Protein AF-B7PYR3-F1 (afdb_monomer_lite)

Foldseek 3Di:
DDDDDPPDDPDDPPPPPPPPPPPPDDPPVPLVVCVVVVPCPPDPDPDPLVVLVVCCVSRVPVSVVVNVVVPDPPDCVVVVVVCVVVVNHD

Radius of gyration: 25.21 Å; chains: 1; bounding box: 66×36×68 Å

Sequence (90 aa):
DEPHAKKLKAEKPSGFEEWPQAEKHCPSNTELKRYVDSGYGCVDIGDLLEWWKSRAEKYPMLSQIIRRILRIPVTTASSERNFSCAGLVL

InterPro domains:
  IPR008906 HAT, C-terminal dimerisation domain [PF05699] (47-87)
  IPR012337 Ribonuclease H-like superfamily [SSF53098] (30-88)
  IPR052035 Zinc finger BED domain-containing [PTHR46481] (21-86)

Secondary structure (DSSP, 8-state):
----------PPPTT--------S--TTHHHHHHHHHTTGGG---S-HHHHHHHTTTTSHHHHHHHHHHHTS-S-THHHHHHHHHTT---

Structure (mmCIF, N/CA/C/O backbone):
data_AF-B7PYR3-F1
#
_entry.id   AF-B7PYR3-F1
#
loop_
_atom_site.group_PDB
_atom_site.id
_atom_site.type_symbol
_atom_site.label_atom_id
_atom_site.label_alt_id
_atom_site.label_comp_id
_atom_site.label_asym_id
_atom_site.label_entity_id
_atom_site.label_seq_id
_atom_site.pdbx_PDB_ins_code
_atom_site.Cartn_x
_atom_site.Cartn_y
_atom_site.Cartn_z
_atom_site.occupancy
_atom_site.B_iso_or_equiv
_atom_site.auth_seq_id
_atom_site.auth_comp_id
_atom_site.auth_asym_id
_atom_site.auth_atom_id
_atom_site.pdbx_PDB_model_num
ATOM 1 N N . ASP A 1 1 ? 54.276 0.870 44.950 1.00 43.00 1 ASP A N 1
ATOM 2 C CA . ASP A 1 1 ? 54.112 1.740 43.770 1.00 43.00 1 ASP A CA 1
ATOM 3 C C . ASP A 1 1 ? 53.237 1.063 42.734 1.00 43.00 1 ASP A C 1
ATOM 5 O O . ASP A 1 1 ? 53.674 0.118 42.094 1.00 43.00 1 ASP A O 1
ATOM 9 N N . GLU A 1 2 ? 51.988 1.505 42.611 1.00 38.69 2 GLU A N 1
ATOM 10 C CA . GLU A 1 2 ? 51.043 1.026 41.598 1.00 38.69 2 GLU A CA 1
ATOM 11 C C . GLU A 1 2 ? 50.566 2.251 40.798 1.00 38.69 2 GLU A C 1
ATOM 13 O O . GLU A 1 2 ? 49.966 3.168 41.381 1.00 38.69 2 GLU A O 1
ATOM 18 N N . PRO A 1 3 ? 50.888 2.364 39.496 1.00 48.50 3 PRO A N 1
ATOM 19 C CA . PRO A 1 3 ? 50.538 3.551 38.738 1.00 48.50 3 PRO A CA 1
ATOM 20 C C . PRO A 1 3 ? 49.041 3.532 38.438 1.00 48.50 3 PRO A C 1
ATOM 22 O O . PRO A 1 3 ? 48.527 2.686 37.709 1.00 48.50 3 PRO A O 1
ATOM 25 N N . HIS A 1 4 ? 48.342 4.503 39.020 1.00 38.53 4 HIS A N 1
ATOM 26 C CA . HIS A 1 4 ? 46.919 4.716 38.830 1.00 38.53 4 HIS A CA 1
ATOM 27 C C . HIS A 1 4 ? 46.635 4.991 37.351 1.00 38.53 4 HIS A C 1
ATOM 29 O O . HIS A 1 4 ? 46.966 6.057 36.822 1.00 38.53 4 HIS A O 1
ATOM 35 N N . ALA A 1 5 ? 45.999 4.025 36.690 1.00 55.62 5 ALA A N 1
ATOM 36 C CA . ALA A 1 5 ? 45.447 4.190 35.358 1.00 55.62 5 ALA A CA 1
ATOM 37 C C . ALA A 1 5 ? 44.407 5.319 35.394 1.00 55.62 5 ALA A C 1
ATOM 39 O O . ALA A 1 5 ? 43.292 5.170 35.901 1.00 55.62 5 ALA A O 1
ATOM 40 N N . LYS A 1 6 ? 44.793 6.488 34.879 1.00 56.59 6 LYS A N 1
ATOM 41 C CA . LYS A 1 6 ? 43.900 7.634 34.727 1.00 56.59 6 LYS A CA 1
ATOM 42 C C . LYS A 1 6 ? 42.830 7.250 33.708 1.00 56.59 6 LYS A C 1
ATOM 44 O O . LYS A 1 6 ? 43.120 7.103 32.524 1.00 56.59 6 LYS A O 1
ATOM 49 N N . LYS A 1 7 ? 41.590 7.074 34.170 1.00 55.78 7 LYS A N 1
ATOM 50 C CA . LYS A 1 7 ? 40.427 6.909 33.294 1.00 55.78 7 LYS A CA 1
ATOM 51 C C . LYS A 1 7 ? 40.262 8.190 32.475 1.00 55.78 7 LYS A C 1
ATOM 53 O O . LYS A 1 7 ? 39.810 9.206 32.999 1.00 55.78 7 LYS A O 1
ATOM 58 N N . LEU A 1 8 ? 40.650 8.138 31.204 1.00 55.22 8 LEU A N 1
ATOM 59 C CA . LEU A 1 8 ? 40.306 9.150 30.213 1.00 55.22 8 LEU A CA 1
ATOM 60 C C . LEU A 1 8 ? 38.783 9.136 30.068 1.00 55.22 8 LEU A C 1
ATOM 62 O O . LEU A 1 8 ? 38.197 8.154 29.613 1.00 55.22 8 LEU A O 1
ATOM 66 N N . LYS A 1 9 ? 38.133 10.202 30.537 1.00 53.75 9 LYS A N 1
ATOM 67 C CA . LYS A 1 9 ? 36.716 10.426 30.271 1.00 53.75 9 LYS A CA 1
ATOM 68 C C . LYS A 1 9 ? 36.599 10.692 28.774 1.00 53.75 9 LYS A C 1
ATOM 70 O O . LYS A 1 9 ? 37.219 11.624 28.278 1.00 53.75 9 LYS A O 1
ATOM 75 N N . ALA A 1 10 ? 35.850 9.854 28.066 1.00 61.66 10 ALA A N 1
ATOM 76 C CA . ALA A 1 10 ? 35.476 10.131 26.691 1.00 61.66 10 ALA A CA 1
ATOM 77 C C . ALA A 1 10 ? 34.588 11.384 26.699 1.00 61.66 10 ALA A C 1
ATOM 79 O O . ALA A 1 10 ? 33.430 11.329 27.116 1.00 61.66 10 ALA A O 1
ATOM 80 N N . GLU A 1 11 ? 35.156 12.529 26.330 1.00 60.09 11 GLU A N 1
ATOM 81 C CA . GLU A 1 11 ? 34.387 13.744 26.099 1.00 60.09 11 GLU A CA 1
ATOM 82 C C . GLU A 1 11 ? 33.504 13.523 24.871 1.00 60.09 11 GLU A C 1
ATOM 84 O O . GLU A 1 11 ? 33.974 13.180 23.785 1.00 60.09 11 GLU A O 1
ATOM 89 N N . LYS A 1 12 ? 32.193 13.676 25.068 1.00 57.44 12 LYS A N 1
ATOM 90 C CA . LYS A 1 12 ? 31.209 13.668 23.986 1.00 57.44 12 LYS A CA 1
ATOM 91 C C . LYS A 1 12 ? 31.570 14.843 23.061 1.00 57.44 12 LYS A C 1
ATOM 93 O O . LYS A 1 12 ? 31.672 15.961 23.568 1.00 57.44 12 LYS A O 1
ATOM 98 N N . PRO A 1 13 ? 31.813 14.630 21.753 1.00 58.12 13 PRO A N 1
ATOM 99 C CA . PRO A 1 13 ? 32.213 15.713 20.865 1.00 58.12 13 PRO A CA 1
ATOM 100 C C . PRO A 1 13 ? 31.141 16.806 20.885 1.00 58.12 13 PRO A C 1
ATOM 102 O O . PRO A 1 13 ? 29.976 16.561 20.580 1.00 58.12 13 PRO A O 1
ATOM 105 N N . SER A 1 14 ? 31.574 18.008 21.263 1.00 55.50 14 SER A N 1
ATOM 106 C CA . SER A 1 14 ? 30.774 19.216 21.525 1.00 55.50 14 SER A CA 1
ATOM 107 C C . SER A 1 14 ? 30.011 19.763 20.294 1.00 55.50 14 SER A C 1
ATOM 109 O O . SER A 1 14 ? 29.281 20.741 20.391 1.00 55.50 14 SER A O 1
ATOM 111 N N . GLY A 1 15 ? 30.094 19.087 19.144 1.00 57.47 15 GLY A N 1
ATOM 112 C CA . GLY A 1 15 ? 29.485 19.516 17.881 1.00 57.47 15 GLY A CA 1
ATOM 113 C C . GLY A 1 15 ? 28.581 18.492 17.197 1.00 57.47 15 GLY A C 1
ATOM 114 O O . GLY A 1 15 ? 28.282 18.673 16.022 1.00 57.47 15 GLY A O 1
ATOM 115 N N . PHE A 1 16 ? 28.163 17.409 17.864 1.00 56.84 16 PHE A N 1
ATOM 116 C CA . PHE A 1 16 ? 27.079 16.587 17.317 1.00 56.84 16 PHE A CA 1
ATOM 117 C C . PHE A 1 16 ? 25.755 17.164 17.804 1.00 56.84 16 PHE A C 1
ATOM 119 O O . PHE A 1 16 ? 25.303 16.858 18.906 1.00 56.84 16 PHE A O 1
ATOM 126 N N . GLU A 1 17 ? 25.205 18.063 16.992 1.00 65.94 17 GLU A N 1
ATOM 127 C CA . GLU A 1 17 ? 23.878 18.641 17.153 1.00 65.94 17 GLU A CA 1
ATOM 128 C C . GLU A 1 17 ? 22.898 17.497 17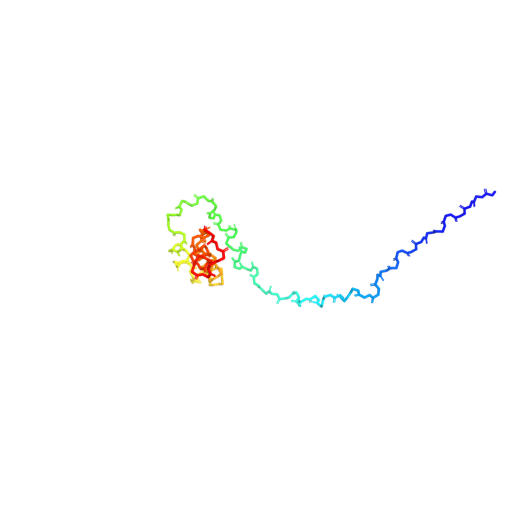.423 1.00 65.94 17 GLU A C 1
ATOM 130 O O . GLU A 1 17 ? 22.683 16.615 16.587 1.00 65.94 1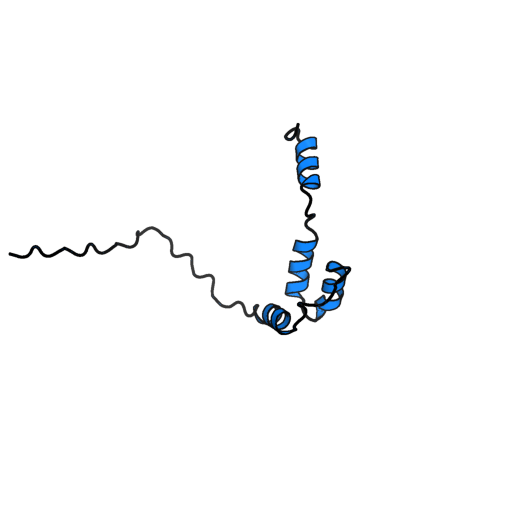7 GLU A O 1
ATOM 135 N N . GLU A 1 18 ? 22.414 17.435 18.664 1.00 64.38 18 GLU A N 1
ATOM 136 C CA . GLU A 1 18 ? 21.471 16.420 19.099 1.00 64.38 18 GLU A CA 1
ATOM 137 C C . GLU A 1 18 ? 20.208 16.668 18.293 1.00 64.38 18 GLU A C 1
ATOM 139 O O . GLU A 1 18 ? 19.464 17.602 18.587 1.00 64.38 18 GLU A O 1
ATOM 144 N N . TRP A 1 19 ? 20.051 15.904 17.204 1.00 65.81 19 TRP A N 1
ATOM 145 C CA . TRP A 1 19 ? 18.924 16.024 16.291 1.00 65.81 19 TRP A CA 1
ATOM 146 C C . TRP A 1 19 ? 17.674 16.160 17.152 1.00 65.81 19 TRP A C 1
ATOM 148 O O . TRP A 1 19 ? 17.425 15.230 17.935 1.00 65.81 19 TRP A O 1
ATOM 158 N N . PRO A 1 20 ? 16.948 17.299 17.098 1.00 58.44 20 PRO A N 1
ATOM 159 C CA . PRO A 1 20 ? 15.813 17.518 17.974 1.00 58.44 20 PRO A CA 1
ATOM 160 C C . PRO A 1 20 ? 14.940 16.300 17.779 1.00 58.44 20 PRO A C 1
ATOM 162 O O . PRO A 1 20 ? 14.588 15.982 16.640 1.00 58.44 20 PRO A O 1
ATOM 165 N N . GLN A 1 21 ? 14.749 15.527 18.850 1.00 58.72 21 GLN A N 1
ATOM 166 C CA . GLN A 1 21 ? 14.001 14.285 18.783 1.00 58.72 21 GLN A CA 1
ATOM 167 C C . GLN A 1 21 ? 12.632 14.685 18.266 1.00 58.72 21 GLN A C 1
ATOM 169 O O . GLN A 1 21 ? 11.838 15.219 19.037 1.00 58.72 21 GLN A O 1
ATOM 174 N N . ALA A 1 22 ? 12.422 14.521 16.952 1.00 60.06 22 ALA A N 1
ATOM 175 C CA . ALA A 1 22 ? 11.219 14.956 16.274 1.00 60.06 22 ALA A CA 1
ATOM 176 C C . ALA A 1 22 ? 10.087 14.398 17.112 1.00 60.06 22 ALA A C 1
ATOM 178 O O . ALA A 1 22 ? 10.082 13.190 17.376 1.00 60.06 22 ALA A O 1
ATOM 179 N N . GLU A 1 23 ? 9.292 15.312 17.667 1.00 56.03 23 GLU A N 1
ATOM 180 C CA . GLU A 1 23 ? 8.465 15.044 18.829 1.00 56.03 23 GLU A CA 1
ATOM 181 C C . GLU A 1 23 ? 7.792 13.687 18.659 1.00 56.03 23 GLU A C 1
ATOM 183 O O . GLU A 1 23 ? 7.112 13.430 17.661 1.00 56.03 23 GLU A O 1
ATOM 188 N N . LYS A 1 24 ? 8.088 12.768 19.586 1.00 61.72 24 LYS A N 1
ATOM 189 C CA . LYS A 1 24 ? 7.662 11.363 19.543 1.00 61.72 24 LYS A CA 1
ATOM 190 C C . LYS A 1 24 ? 6.169 11.232 19.834 1.00 61.72 24 LYS A C 1
ATOM 192 O O . LYS A 1 24 ? 5.755 10.485 20.716 1.00 61.72 24 LYS A O 1
ATOM 197 N N . HIS A 1 25 ? 5.349 11.932 19.071 1.00 56.47 25 HIS A N 1
ATOM 198 C CA . HIS A 1 25 ? 3.917 11.773 19.092 1.00 56.47 25 HIS A CA 1
ATOM 199 C C . HIS A 1 25 ? 3.373 11.728 17.669 1.00 56.47 25 HIS A C 1
ATOM 201 O O . HIS A 1 25 ? 2.736 12.651 17.171 1.00 56.47 25 HIS A O 1
ATOM 207 N N . CYS A 1 26 ? 3.596 10.587 17.019 1.00 49.78 26 CYS A N 1
ATOM 208 C CA . CYS A 1 26 ? 2.723 10.169 15.941 1.00 49.78 26 CYS A CA 1
ATOM 209 C C . CYS A 1 26 ? 1.742 9.140 16.521 1.00 49.78 26 CYS A C 1
ATOM 211 O O . CYS A 1 26 ? 2.181 8.046 16.885 1.00 49.78 26 CYS A O 1
ATOM 213 N N . PRO A 1 27 ? 0.424 9.402 16.568 1.00 52.75 27 PRO A N 1
ATOM 214 C CA . PRO A 1 27 ? -0.558 8.348 16.831 1.00 52.75 27 PRO A CA 1
ATOM 215 C C . PRO A 1 27 ? -0.628 7.303 15.689 1.00 52.75 27 PRO A C 1
ATOM 217 O O . PRO A 1 27 ? -1.532 6.474 15.655 1.00 52.75 27 PRO A O 1
ATOM 220 N N . SER A 1 28 ? 0.309 7.305 14.730 1.00 55.88 28 SER A N 1
ATOM 221 C CA . SER A 1 28 ? 0.179 6.605 13.446 1.00 55.88 28 SER A CA 1
ATOM 222 C C . SER A 1 28 ? 0.483 5.107 13.455 1.00 55.88 28 SER A C 1
ATOM 224 O O . SER A 1 28 ? 0.324 4.457 12.424 1.00 55.88 28 SER A O 1
ATOM 226 N N . ASN A 1 29 ? 0.846 4.504 14.590 1.00 61.06 29 ASN A N 1
ATOM 227 C CA . ASN A 1 29 ? 1.091 3.059 14.629 1.00 61.06 29 ASN A CA 1
ATOM 228 C C . ASN A 1 29 ? -0.185 2.208 14.734 1.00 61.06 29 ASN A C 1
ATOM 230 O O . ASN A 1 29 ? -0.099 0.988 14.628 1.00 61.06 29 ASN A O 1
ATOM 234 N N . THR A 1 30 ? -1.375 2.792 14.914 1.00 79.12 30 THR A N 1
ATOM 235 C CA . THR A 1 30 ? -2.610 1.999 15.067 1.00 79.12 30 THR A CA 1
ATOM 236 C C . THR A 1 30 ? -2.978 1.247 13.791 1.00 79.12 30 THR A C 1
ATOM 238 O O . THR A 1 30 ? -3.425 0.104 13.848 1.00 79.12 30 THR A O 1
ATOM 241 N N . GLU A 1 31 ? -2.800 1.875 12.631 1.00 87.81 31 GLU A N 1
ATOM 242 C CA . GLU A 1 31 ? -3.192 1.302 11.345 1.00 87.81 31 GLU A CA 1
ATOM 243 C C . GLU A 1 31 ? -2.248 0.171 10.916 1.00 87.81 31 GLU A C 1
ATOM 245 O O . GLU A 1 31 ? -2.703 -0.933 10.609 1.00 87.81 31 GLU A O 1
ATOM 250 N N . LEU A 1 32 ? -0.936 0.423 10.992 1.00 87.88 32 LEU A N 1
ATOM 251 C CA . LEU A 1 32 ? 0.101 -0.566 10.706 1.00 87.88 32 LEU A CA 1
ATOM 252 C C . LEU A 1 32 ? 0.028 -1.748 11.675 1.00 87.88 32 LEU A C 1
ATOM 254 O O . LEU A 1 32 ? 0.048 -2.895 11.239 1.00 87.88 32 LEU A O 1
ATOM 258 N N . LYS A 1 33 ? -0.131 -1.488 12.978 1.00 88.44 33 LYS A N 1
ATOM 259 C CA . LYS A 1 33 ? -0.276 -2.552 13.977 1.00 88.44 33 LYS A CA 1
ATOM 260 C C . LYS A 1 33 ? -1.502 -3.420 13.696 1.00 88.44 33 LYS A C 1
ATOM 262 O O . LYS A 1 33 ? -1.387 -4.634 13.638 1.00 88.44 33 LYS A O 1
ATOM 267 N N . ARG A 1 34 ? -2.651 -2.808 13.392 1.00 88.94 34 ARG A N 1
ATOM 268 C CA . ARG A 1 34 ? -3.876 -3.534 13.013 1.00 88.94 34 ARG A CA 1
ATOM 269 C C . ARG A 1 34 ? -3.705 -4.353 11.731 1.00 88.94 34 ARG A C 1
ATOM 271 O O . ARG A 1 34 ? -4.376 -5.366 11.568 1.00 88.94 34 ARG A O 1
ATOM 278 N N . TYR A 1 35 ? -2.87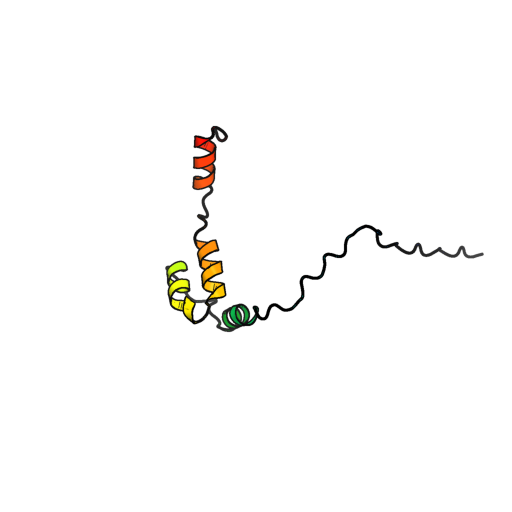3 -3.904 10.794 1.00 89.00 35 TYR A N 1
ATOM 279 C CA . TYR A 1 35 ? -2.532 -4.681 9.604 1.00 89.00 35 TYR A CA 1
ATOM 280 C C . TYR A 1 35 ? -1.659 -5.893 9.958 1.00 89.00 35 TYR A C 1
ATOM 282 O O . TYR A 1 35 ? -1.972 -7.008 9.552 1.00 89.00 35 TYR A O 1
ATOM 290 N N . VAL A 1 36 ? -0.617 -5.705 10.766 1.00 88.25 36 VAL A N 1
ATOM 291 C CA . VAL A 1 36 ? 0.252 -6.804 11.216 1.00 88.25 36 VAL A CA 1
ATOM 292 C C . VAL A 1 36 ? -0.547 -7.844 12.013 1.00 88.25 36 VAL A C 1
ATOM 294 O O . VAL A 1 36 ? -0.471 -9.033 11.718 1.00 88.25 36 VAL A O 1
ATOM 297 N N . ASP A 1 37 ? -1.403 -7.392 12.930 1.00 89.00 37 ASP A N 1
ATOM 298 C CA . ASP A 1 37 ? -2.215 -8.257 13.795 1.00 89.00 37 ASP A CA 1
ATOM 299 C C . ASP A 1 37 ? -3.347 -8.981 13.040 1.00 89.00 37 ASP A C 1
ATOM 301 O O . ASP A 1 37 ? -3.914 -9.951 13.536 1.00 89.00 37 ASP A O 1
ATOM 305 N N . SER A 1 38 ? -3.705 -8.531 11.833 1.00 85.69 38 SER A N 1
ATOM 306 C CA . SER A 1 38 ? -4.827 -9.100 11.069 1.00 85.69 38 SER A CA 1
ATOM 307 C C . SER A 1 38 ? -4.525 -10.412 10.338 1.00 85.69 38 SER A C 1
ATOM 309 O O . SER A 1 38 ? -5.440 -11.007 9.772 1.00 85.69 38 SER A O 1
ATOM 311 N N . GLY A 1 39 ? -3.270 -10.875 10.346 1.00 80.88 39 GLY A N 1
ATOM 312 C CA . GLY A 1 39 ? -2.919 -12.216 9.870 1.00 80.88 39 GLY A CA 1
ATOM 313 C C . GLY A 1 39 ? -2.964 -12.414 8.350 1.00 80.88 39 GLY A C 1
ATOM 314 O O . GLY A 1 39 ? -3.027 -13.551 7.895 1.00 80.88 39 GLY A O 1
ATOM 315 N N . TYR A 1 40 ? -2.886 -11.351 7.537 1.00 81.50 40 TYR A N 1
ATOM 316 C CA . TYR A 1 40 ? -2.900 -11.458 6.063 1.00 81.50 40 TYR A CA 1
ATOM 317 C C . TYR A 1 40 ? -1.652 -12.124 5.440 1.00 81.50 40 TYR A C 1
ATOM 319 O O . TYR A 1 40 ? -1.509 -12.115 4.221 1.00 81.50 40 TYR A O 1
ATOM 327 N N . GLY A 1 41 ? -0.752 -12.710 6.237 1.00 70.00 41 GLY A N 1
ATOM 328 C CA . GLY A 1 41 ? 0.527 -13.259 5.774 1.00 70.00 41 GLY A CA 1
ATOM 329 C C . GLY A 1 41 ? 0.439 -14.471 4.837 1.00 70.00 41 GLY A C 1
ATOM 330 O O . GLY A 1 41 ? 1.453 -14.820 4.246 1.00 70.00 41 GLY A O 1
ATOM 331 N N . CYS A 1 42 ? -0.731 -15.105 4.681 1.00 63.72 42 CYS A N 1
ATOM 332 C CA . CYS A 1 42 ? -0.911 -16.273 3.804 1.00 63.72 42 CYS A CA 1
ATOM 333 C C . CYS A 1 42 ? -1.919 -16.077 2.660 1.00 63.72 42 CYS A C 1
ATOM 335 O O . CYS A 1 42 ? -2.281 -17.048 1.999 1.00 63.72 42 CYS A O 1
ATOM 337 N N . VAL A 1 43 ? -2.408 -14.854 2.429 1.00 75.81 43 VAL A N 1
ATOM 338 C CA . VAL A 1 43 ? -3.383 -14.622 1.356 1.00 75.81 43 VAL A CA 1
ATOM 339 C C . VAL A 1 43 ? -2.653 -14.613 0.017 1.00 75.81 43 VAL A C 1
ATOM 341 O O . VAL A 1 43 ? -1.751 -13.802 -0.183 1.00 75.81 43 VAL A O 1
ATOM 344 N N . ASP A 1 44 ? -3.066 -15.486 -0.902 1.00 78.81 44 ASP A N 1
ATOM 345 C CA . ASP A 1 44 ? -2.668 -15.383 -2.304 1.00 78.81 44 ASP A CA 1
ATOM 346 C C . ASP A 1 44 ? -3.372 -14.164 -2.919 1.00 78.81 44 ASP A C 1
ATOM 348 O O . ASP A 1 44 ? -4.595 -14.140 -3.089 1.00 78.81 44 ASP A O 1
ATOM 352 N N . ILE A 1 45 ? -2.609 -13.092 -3.134 1.00 81.50 45 ILE A N 1
ATOM 353 C CA . ILE A 1 45 ? -3.116 -11.823 -3.651 1.00 81.50 45 ILE A CA 1
ATOM 354 C C . ILE A 1 45 ? -2.656 -11.694 -5.101 1.00 81.50 45 ILE A C 1
ATOM 356 O O . ILE A 1 45 ? -1.517 -11.314 -5.357 1.00 81.50 45 ILE A O 1
ATOM 360 N N . GLY A 1 46 ? -3.562 -11.967 -6.042 1.00 83.25 46 GLY A N 1
ATOM 361 C CA . GLY A 1 46 ? -3.270 -11.856 -7.474 1.00 83.25 46 GLY A CA 1
ATOM 362 C C . GLY A 1 46 ? -2.923 -10.429 -7.915 1.00 83.25 46 GLY A C 1
ATOM 363 O O . GLY A 1 46 ? -1.903 -10.216 -8.563 1.00 83.25 46 GLY A O 1
ATOM 364 N N . ASP A 1 47 ? -3.735 -9.438 -7.527 1.00 87.31 47 ASP A N 1
ATOM 365 C CA . ASP A 1 47 ? -3.446 -8.017 -7.764 1.00 87.31 47 ASP A CA 1
ATOM 366 C C . ASP A 1 47 ? -3.352 -7.264 -6.434 1.00 87.31 47 ASP A C 1
ATOM 368 O O . ASP A 1 47 ? -4.352 -6.917 -5.795 1.00 87.31 47 ASP A O 1
ATOM 372 N N . LEU A 1 48 ? -2.113 -7.012 -6.011 1.00 87.25 48 LEU A N 1
ATOM 373 C CA . LEU A 1 48 ? -1.821 -6.324 -4.759 1.00 87.25 48 LEU A CA 1
ATOM 374 C C . LEU A 1 48 ? -2.328 -4.875 -4.765 1.00 87.25 48 LEU A C 1
ATOM 376 O O . LEU A 1 48 ? -2.754 -4.371 -3.725 1.00 87.25 48 LEU A O 1
ATOM 380 N N . LEU A 1 49 ? -2.333 -4.197 -5.915 1.00 88.00 49 LEU A N 1
ATOM 381 C CA . LEU A 1 49 ? -2.794 -2.815 -6.002 1.00 88.00 49 LEU A CA 1
ATOM 382 C C . LEU A 1 49 ? -4.315 -2.734 -5.832 1.00 88.00 49 LEU A C 1
ATOM 384 O O . LEU A 1 49 ? -4.791 -1.894 -5.066 1.00 88.00 49 LEU A O 1
ATOM 388 N N . GLU A 1 50 ? -5.068 -3.611 -6.495 1.00 89.31 50 GLU A N 1
ATOM 389 C CA . GLU A 1 50 ? -6.524 -3.714 -6.323 1.00 89.31 50 GLU A CA 1
ATOM 390 C C . GLU A 1 50 ? -6.900 -4.155 -4.904 1.00 89.31 50 GLU A C 1
ATOM 392 O O . GLU A 1 50 ? -7.830 -3.620 -4.288 1.00 89.31 50 GLU A O 1
ATOM 397 N N . TRP A 1 51 ? -6.107 -5.046 -4.312 1.00 89.88 51 TRP A N 1
ATOM 398 C CA . TRP A 1 51 ? -6.293 -5.457 -2.927 1.00 89.88 51 TRP A CA 1
ATOM 399 C C . TRP A 1 51 ? -6.164 -4.281 -1.950 1.00 89.88 51 TRP A C 1
ATOM 401 O O . TRP A 1 51 ? -7.040 -4.075 -1.108 1.00 89.88 51 TRP A O 1
ATOM 411 N N . TRP A 1 52 ? -5.140 -3.433 -2.101 1.00 90.94 52 TRP A N 1
ATOM 412 C CA . TRP A 1 52 ? -5.008 -2.204 -1.306 1.00 90.94 52 TRP A CA 1
ATOM 413 C C . TRP A 1 52 ? -6.032 -1.126 -1.684 1.00 90.94 52 TRP A C 1
ATOM 415 O O . TRP A 1 52 ? -6.339 -0.253 -0.871 1.00 90.94 52 TRP A O 1
ATOM 425 N N . LYS A 1 53 ? -6.614 -1.161 -2.890 1.00 89.19 53 LYS A N 1
ATOM 426 C CA . LYS A 1 53 ? -7.730 -0.271 -3.246 1.00 89.19 53 LYS A CA 1
ATOM 427 C C . LYS A 1 53 ? -8.995 -0.595 -2.466 1.00 89.19 53 LYS A C 1
ATOM 429 O O . LYS A 1 53 ? -9.553 0.321 -1.867 1.00 89.19 53 LYS A O 1
ATOM 434 N N . SER A 1 54 ? -9.379 -1.869 -2.400 1.00 90.88 54 SER A N 1
ATOM 435 C CA . SER A 1 54 ? -10.573 -2.314 -1.660 1.00 90.88 54 SER A CA 1
ATOM 436 C C . SER A 1 54 ? -10.489 -2.082 -0.144 1.00 90.88 54 SER A C 1
ATOM 438 O O . SER A 1 54 ? -11.497 -2.118 0.554 1.00 90.88 54 SER A O 1
ATOM 440 N N . ARG A 1 55 ? -9.289 -1.814 0.381 1.00 90.56 55 ARG A N 1
ATOM 441 C CA . ARG A 1 55 ? -9.015 -1.671 1.818 1.00 90.56 55 ARG A CA 1
ATOM 442 C C . ARG A 1 55 ? -8.673 -0.251 2.253 1.00 90.56 55 ARG A C 1
ATOM 444 O O . ARG A 1 55 ? -8.316 -0.044 3.411 1.00 90.56 55 ARG A O 1
ATOM 451 N N . ALA A 1 56 ? -8.835 0.720 1.360 1.00 89.75 56 ALA A N 1
ATOM 452 C CA . ALA A 1 56 ? -8.527 2.119 1.631 1.00 89.75 56 ALA A CA 1
ATOM 453 C C . ALA A 1 56 ? -9.399 2.746 2.726 1.00 89.75 56 ALA A C 1
ATOM 455 O O . ALA A 1 56 ? -8.924 3.626 3.429 1.00 89.75 56 ALA A O 1
ATOM 456 N N . GLU A 1 57 ? -10.634 2.277 2.922 1.00 89.50 57 GLU A N 1
ATOM 457 C CA . GLU A 1 57 ? -11.467 2.741 4.041 1.00 89.50 57 GLU A CA 1
ATOM 458 C C . GLU A 1 57 ? -10.949 2.239 5.395 1.00 89.50 57 GLU A C 1
ATOM 460 O O . GLU A 1 57 ? -10.944 2.975 6.378 1.00 89.50 57 GLU A O 1
ATOM 465 N N . LYS A 1 58 ? -10.478 0.986 5.449 1.00 89.19 58 LYS A N 1
ATOM 466 C CA . LYS A 1 58 ? -9.964 0.360 6.678 1.00 89.19 58 LYS A CA 1
ATOM 467 C C . LYS A 1 58 ? -8.539 0.800 7.006 1.00 89.19 58 LYS A C 1
ATOM 469 O O . LYS A 1 58 ? -8.168 0.871 8.178 1.00 89.19 58 LYS A O 1
ATOM 474 N N . TYR A 1 59 ? -7.751 1.046 5.966 1.00 90.19 59 TYR A N 1
ATOM 475 C CA . TYR A 1 59 ? -6.345 1.403 6.045 1.00 90.19 59 TYR A CA 1
ATOM 476 C C . TYR A 1 59 ? -6.039 2.603 5.118 1.00 90.19 59 TYR A C 1
ATOM 478 O O . TYR A 1 59 ? -5.399 2.421 4.075 1.00 90.19 59 TYR A O 1
ATOM 486 N N . PRO A 1 60 ? -6.509 3.824 5.435 1.00 89.38 60 PRO A N 1
ATOM 487 C CA . PRO A 1 60 ? -6.358 4.988 4.560 1.00 89.38 60 PRO A CA 1
ATOM 488 C C . PRO A 1 60 ? -4.902 5.425 4.359 1.00 89.38 60 PRO A C 1
ATOM 490 O O . PRO A 1 60 ? -4.492 5.669 3.219 1.00 89.38 60 PRO A O 1
ATOM 493 N N . MET A 1 61 ? -4.096 5.484 5.424 1.00 89.44 61 MET A N 1
ATOM 494 C CA . MET A 1 61 ? -2.702 5.933 5.331 1.00 89.44 61 MET A CA 1
ATOM 495 C C . MET A 1 61 ? -1.820 4.885 4.654 1.00 89.44 61 MET A C 1
ATOM 497 O O . MET A 1 61 ? -1.040 5.192 3.750 1.00 89.44 61 MET A O 1
ATOM 501 N N . LEU A 1 62 ? -1.964 3.627 5.061 1.00 90.12 62 LEU A N 1
ATOM 502 C CA . LEU A 1 62 ? -1.166 2.516 4.568 1.00 90.12 62 LEU A CA 1
ATOM 503 C C . LEU A 1 62 ? -1.481 2.246 3.098 1.00 90.12 62 LEU A C 1
ATOM 505 O O . LEU A 1 62 ? -0.558 2.104 2.301 1.00 90.12 62 LEU A O 1
ATOM 509 N N . SER A 1 63 ? -2.755 2.307 2.695 1.00 90.62 63 SER A N 1
ATOM 510 C CA . SER A 1 63 ? -3.130 2.185 1.280 1.00 90.62 63 SER A CA 1
ATOM 511 C C . SER A 1 63 ? -2.507 3.289 0.425 1.00 90.62 63 SER A C 1
ATOM 513 O O . SER A 1 63 ? -2.076 3.026 -0.697 1.00 90.62 63 SER A O 1
ATOM 515 N N . GLN A 1 64 ? -2.416 4.525 0.925 1.00 89.94 64 GLN A N 1
ATOM 516 C CA . GLN A 1 64 ? -1.797 5.624 0.182 1.00 89.94 64 GLN A CA 1
ATOM 517 C C . GLN A 1 64 ? -0.285 5.425 0.005 1.00 89.94 64 GLN A C 1
ATOM 519 O O . GLN A 1 64 ? 0.234 5.633 -1.095 1.00 89.94 64 GLN A O 1
ATOM 524 N N . ILE A 1 65 ? 0.413 5.002 1.062 1.00 90.00 65 ILE A N 1
ATOM 525 C CA . ILE A 1 65 ? 1.854 4.720 1.030 1.00 90.00 65 ILE A CA 1
ATOM 526 C C . ILE A 1 65 ? 2.140 3.540 0.100 1.00 90.00 65 ILE A C 1
ATOM 528 O O . ILE A 1 65 ? 2.960 3.652 -0.810 1.00 90.00 65 ILE A O 1
ATOM 532 N N . ILE A 1 66 ? 1.414 2.435 0.269 1.00 90.19 66 ILE A N 1
ATOM 533 C CA . ILE A 1 66 ? 1.607 1.227 -0.530 1.00 90.19 66 ILE A CA 1
ATOM 534 C C . ILE A 1 66 ? 1.332 1.504 -2.010 1.00 90.19 66 ILE A C 1
ATOM 536 O O . ILE A 1 66 ? 2.132 1.119 -2.854 1.00 90.19 66 ILE A O 1
ATOM 540 N N . ARG A 1 67 ? 0.275 2.254 -2.355 1.00 89.81 67 ARG A N 1
ATOM 541 C CA . ARG A 1 67 ? 0.023 2.664 -3.750 1.00 89.81 67 ARG A CA 1
ATOM 542 C C . ARG A 1 67 ? 1.192 3.436 -4.359 1.00 89.81 67 ARG A C 1
ATOM 544 O O . ARG A 1 67 ? 1.438 3.294 -5.551 1.00 89.81 67 ARG A O 1
ATOM 551 N N . ARG A 1 68 ? 1.885 4.277 -3.585 1.00 87.94 68 ARG A N 1
ATOM 552 C CA . ARG A 1 68 ? 3.070 5.002 -4.075 1.00 87.94 68 ARG A CA 1
ATOM 553 C C . ARG A 1 68 ? 4.230 4.049 -4.330 1.00 87.94 68 ARG A C 1
ATOM 555 O O . ARG A 1 68 ? 4.863 4.170 -5.367 1.00 87.94 68 ARG A O 1
ATOM 562 N N . ILE A 1 69 ? 4.454 3.095 -3.430 1.00 87.56 69 ILE A N 1
ATOM 563 C CA . ILE A 1 69 ? 5.522 2.094 -3.551 1.00 87.56 69 ILE A CA 1
ATOM 564 C C . ILE A 1 69 ? 5.261 1.155 -4.736 1.00 87.56 69 ILE A C 1
ATOM 566 O O . ILE A 1 69 ? 6.132 0.985 -5.578 1.00 87.56 69 ILE A O 1
ATOM 570 N N . LEU A 1 70 ? 4.048 0.609 -4.859 1.00 85.00 70 LEU A N 1
ATOM 571 C CA . LEU A 1 70 ? 3.679 -0.330 -5.929 1.00 85.00 70 LEU A CA 1
ATOM 572 C C . LEU A 1 70 ? 3.653 0.302 -7.324 1.00 85.00 70 LEU A C 1
ATOM 574 O O . LEU A 1 70 ? 3.715 -0.406 -8.322 1.00 85.00 70 LEU A O 1
ATOM 578 N N . ARG A 1 71 ? 3.542 1.631 -7.410 1.00 81.00 71 ARG A N 1
ATOM 579 C CA . ARG A 1 71 ? 3.619 2.362 -8.681 1.00 81.00 71 ARG A CA 1
ATOM 580 C C . ARG A 1 71 ? 5.042 2.525 -9.197 1.00 81.00 71 ARG A C 1
ATOM 582 O O . ARG A 1 71 ? 5.202 2.925 -10.347 1.00 81.00 71 ARG A O 1
ATOM 589 N N . ILE A 1 72 ? 6.053 2.255 -8.374 1.00 80.12 72 ILE A N 1
ATOM 590 C CA . ILE A 1 72 ? 7.445 2.295 -8.803 1.00 80.12 72 ILE A CA 1
ATOM 591 C C . ILE A 1 72 ? 7.700 1.012 -9.603 1.00 80.12 72 ILE A C 1
ATOM 593 O O . ILE A 1 72 ? 7.633 -0.077 -9.029 1.00 80.12 72 ILE A O 1
ATOM 597 N N . PRO A 1 73 ? 7.962 1.098 -10.919 1.00 67.81 73 PRO A N 1
ATOM 598 C CA . PRO A 1 73 ? 8.327 -0.081 -11.685 1.00 67.81 73 PRO A CA 1
ATOM 599 C C . PRO A 1 73 ? 9.635 -0.653 -11.129 1.00 67.81 73 PRO A C 1
ATOM 601 O O . PRO A 1 73 ? 10.595 0.082 -10.912 1.00 67.81 73 PRO A O 1
ATOM 604 N N . VAL A 1 74 ? 9.684 -1.972 -10.927 1.00 66.88 74 VAL A N 1
ATOM 605 C CA . VAL A 1 74 ? 10.893 -2.682 -10.460 1.00 66.88 74 VAL A CA 1
ATOM 606 C C . VAL A 1 74 ? 12.033 -2.575 -11.486 1.00 66.88 74 VAL A C 1
ATOM 608 O O . VAL A 1 74 ? 13.203 -2.731 -11.153 1.00 66.88 74 VAL A O 1
ATOM 611 N N . THR A 1 75 ? 11.704 -2.284 -12.745 1.00 61.88 75 THR A N 1
ATOM 612 C CA . THR A 1 75 ? 12.663 -2.256 -13.847 1.00 61.88 75 THR A CA 1
ATOM 6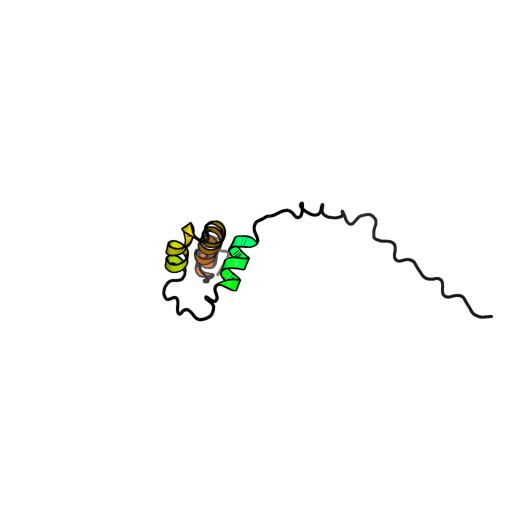13 C C . THR A 1 75 ? 13.366 -0.907 -13.966 1.00 61.88 75 THR A C 1
ATOM 615 O O . THR A 1 75 ? 12.720 0.130 -14.153 1.00 61.88 75 THR A O 1
ATOM 618 N N . THR A 1 76 ? 14.695 -0.950 -14.028 1.00 61.53 76 THR A N 1
ATOM 619 C CA . THR A 1 76 ? 15.570 0.151 -14.460 1.00 61.53 76 THR A CA 1
ATOM 620 C C . THR A 1 76 ? 15.265 0.645 -15.872 1.00 61.53 76 THR A C 1
ATOM 622 O O . THR A 1 76 ? 15.720 1.719 -16.232 1.00 61.53 76 THR A O 1
ATOM 625 N N . ALA A 1 77 ? 14.444 -0.053 -16.664 1.00 61.03 77 ALA A N 1
ATOM 626 C CA . ALA A 1 77 ? 14.080 0.332 -18.031 1.00 61.03 77 ALA A CA 1
ATOM 627 C C . ALA A 1 77 ? 13.576 1.787 -18.169 1.00 61.03 77 ALA A C 1
ATOM 629 O O . ALA A 1 77 ? 13.779 2.416 -19.206 1.00 61.03 77 ALA A O 1
ATOM 630 N N . SER A 1 78 ? 12.946 2.357 -17.131 1.00 62.62 78 SER A N 1
ATOM 631 C CA . SER A 1 78 ? 12.546 3.774 -17.135 1.00 62.62 78 S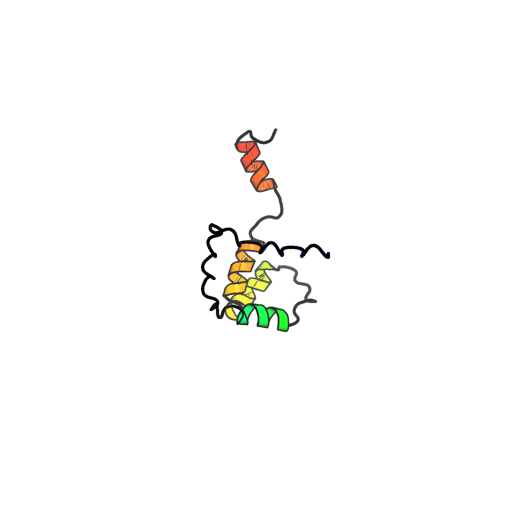ER A CA 1
ATOM 632 C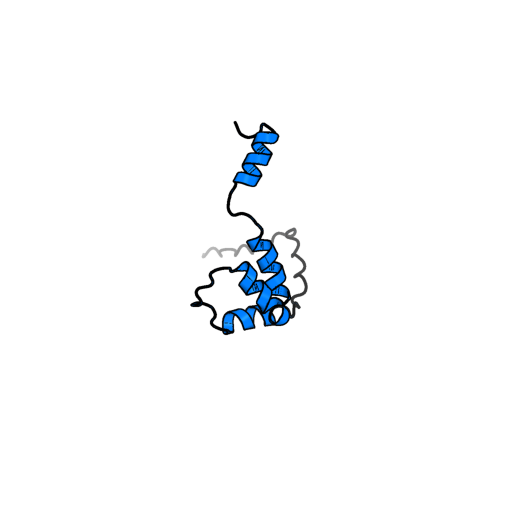 C . SER A 1 78 ? 13.737 4.719 -16.935 1.00 62.62 78 SER A C 1
ATOM 634 O O . SER A 1 78 ? 13.837 5.747 -17.605 1.00 62.62 78 SER A O 1
ATOM 636 N N . SER A 1 79 ? 14.676 4.372 -16.052 1.00 62.47 79 SER A N 1
ATOM 637 C CA . SER A 1 79 ? 15.910 5.140 -15.881 1.00 62.47 79 SER A CA 1
ATOM 638 C C . SER A 1 79 ? 16.855 4.943 -17.064 1.00 62.47 79 SER A C 1
ATOM 640 O O . SER A 1 79 ? 17.360 5.930 -17.568 1.00 62.47 79 SER A O 1
ATOM 642 N N . GLU A 1 80 ? 17.024 3.721 -17.577 1.00 66.62 80 GLU A N 1
ATOM 643 C CA . GLU A 1 80 ? 17.803 3.412 -18.784 1.00 66.62 80 GLU A CA 1
ATOM 644 C C . GLU A 1 80 ? 17.259 4.156 -19.993 1.00 66.62 80 GLU A C 1
ATOM 646 O O . GLU A 1 80 ? 18.035 4.798 -20.674 1.00 66.62 80 GLU A O 1
ATOM 651 N N . ARG A 1 81 ? 15.938 4.195 -20.222 1.00 68.81 81 ARG A N 1
ATOM 652 C CA . ARG A 1 81 ? 15.381 5.006 -21.315 1.00 68.81 81 ARG A CA 1
ATOM 653 C C . ARG A 1 81 ? 15.690 6.492 -21.138 1.00 68.81 81 ARG A C 1
ATOM 655 O O . ARG A 1 81 ? 16.038 7.151 -22.112 1.00 68.81 81 ARG A O 1
ATOM 662 N N . ASN A 1 82 ? 15.581 7.022 -19.919 1.00 69.81 82 ASN A N 1
ATOM 663 C CA . ASN A 1 82 ? 15.960 8.411 -19.649 1.00 69.81 82 ASN A CA 1
ATOM 664 C C . ASN A 1 82 ? 17.466 8.642 -19.853 1.00 69.81 82 ASN A C 1
ATOM 666 O O . ASN A 1 82 ? 17.846 9.648 -20.443 1.00 69.81 82 ASN A O 1
ATOM 670 N N . PHE A 1 83 ? 18.319 7.706 -19.437 1.00 69.12 83 PHE A N 1
ATOM 671 C CA . PHE A 1 83 ? 19.764 7.783 -19.623 1.00 69.12 83 PHE A CA 1
ATOM 672 C C . PHE A 1 83 ? 20.174 7.606 -21.088 1.00 69.12 83 PHE A C 1
ATOM 674 O O . PHE A 1 83 ? 21.030 8.347 -21.550 1.00 69.12 83 PHE A O 1
ATOM 681 N N . SER A 1 84 ? 19.540 6.715 -21.846 1.00 73.69 84 SER A N 1
ATOM 682 C CA . SER A 1 84 ? 19.752 6.547 -23.286 1.00 73.69 84 SER A CA 1
ATOM 683 C C . SER A 1 84 ? 19.294 7.784 -24.057 1.00 73.69 84 SER A C 1
ATOM 685 O O . SER A 1 84 ? 20.029 8.266 -24.912 1.00 73.69 84 SER A O 1
ATOM 687 N N . CYS A 1 85 ? 18.136 8.369 -23.720 1.00 76.06 85 CYS A N 1
ATOM 688 C CA . CYS A 1 85 ? 17.711 9.651 -24.297 1.00 76.06 85 CYS A CA 1
ATOM 689 C C . CYS A 1 85 ? 18.680 10.795 -23.955 1.00 76.06 85 CYS A C 1
ATOM 691 O O . CYS A 1 85 ? 18.864 11.698 -24.766 1.00 76.06 85 CYS A O 1
ATOM 693 N N . ALA A 1 86 ? 19.300 10.762 -22.772 1.00 81.25 86 ALA A N 1
ATOM 694 C CA . ALA A 1 86 ? 20.299 11.738 -22.340 1.00 81.25 86 ALA A CA 1
ATOM 695 C C . ALA A 1 86 ? 21.735 11.422 -22.817 1.00 81.25 86 ALA A C 1
ATOM 697 O O . ALA A 1 86 ? 22.644 12.193 -22.519 1.00 81.25 86 ALA A O 1
ATOM 698 N N . GLY A 1 87 ? 21.963 10.306 -23.523 1.00 77.12 87 GLY A N 1
ATOM 699 C CA . GLY A 1 87 ? 23.294 9.869 -23.969 1.00 77.12 87 GLY A CA 1
ATOM 700 C C . GLY A 1 87 ? 24.241 9.414 -22.846 1.00 77.12 87 GLY A C 1
ATOM 701 O O . GLY A 1 87 ? 25.451 9.379 -23.041 1.00 77.12 87 GLY A O 1
ATOM 702 N N . LEU A 1 88 ? 23.708 9.097 -21.664 1.00 75.50 88 LEU A N 1
ATOM 703 C CA . LEU A 1 88 ? 24.449 8.674 -20.466 1.00 75.50 88 LEU A CA 1
ATOM 704 C C . LEU A 1 88 ? 24.559 7.145 -20.322 1.00 75.50 88 LEU A C 1
ATOM 706 O O . LEU A 1 88 ? 25.262 6.660 -19.438 1.00 75.50 88 LEU A O 1
ATOM 710 N N . VAL A 1 89 ? 23.867 6.392 -21.177 1.00 66.19 89 VAL A N 1
ATOM 711 C CA . VAL A 1 89 ? 23.998 4.938 -21.339 1.00 66.19 89 VAL A CA 1
ATOM 712 C C . VAL A 1 89 ? 24.296 4.675 -22.817 1.00 66.19 89 VAL A C 1
ATOM 714 O O . VAL A 1 89 ? 23.573 5.193 -23.671 1.00 66.19 89 VAL A O 1
ATOM 717 N N . LEU A 1 90 ? 25.383 3.938 -23.083 1.00 63.84 90 LEU A N 1
ATOM 718 C CA . LEU A 1 90 ? 25.855 3.531 -24.417 1.00 63.84 90 LEU A CA 1
ATOM 719 C C . LEU A 1 90 ? 25.029 2.376 -24.989 1.00 63.84 90 LEU A C 1
ATOM 721 O O . LEU A 1 90 ? 24.682 1.467 -24.201 1.00 63.84 90 LEU A O 1
#

Organism: Ixodes scapularis (NCBI:txid6945)

pLDDT: mean 72.83, std 14.77, range [38.53, 90.94]